Protein AF-A0A7W8FMK0-F1 (afdb_monomer_lite)

Radius of gyration: 16.8 Å; chains: 1; bounding box: 52×28×45 Å

pLDDT: mean 94.3, std 5.33, range [68.25, 98.81]

Structure (mmCIF, N/CA/C/O backbone):
data_AF-A0A7W8FMK0-F1
#
_entry.id   AF-A0A7W8FMK0-F1
#
loop_
_atom_site.group_PDB
_atom_site.id
_atom_site.type_symbol
_atom_site.label_atom_id
_atom_site.label_alt_id
_atom_site.label_comp_id
_atom_site.label_asym_id
_atom_site.label_entity_id
_atom_site.label_seq_id
_atom_site.pdbx_PDB_ins_code
_atom_site.Cartn_x
_atom_site.Cartn_y
_atom_site.Cartn_z
_atom_site.occupancy
_atom_site.B_iso_or_equiv
_atom_site.auth_seq_id
_atom_site.auth_comp_id
_atom_site.auth_asym_id
_atom_site.auth_atom_id
_atom_site.pdbx_PDB_model_num
ATOM 1 N N . MET A 1 1 ? -7.070 -5.305 -10.522 1.00 91.56 1 MET A N 1
ATOM 2 C CA . MET A 1 1 ? -7.557 -6.186 -9.433 1.00 91.56 1 MET A CA 1
ATOM 3 C C . MET A 1 1 ? -7.221 -5.531 -8.109 1.00 91.56 1 MET A C 1
ATOM 5 O O . MET A 1 1 ? -6.091 -5.125 -7.903 1.00 91.56 1 MET A O 1
ATOM 9 N N . ASN A 1 2 ? -8.194 -5.485 -7.196 1.00 94.81 2 ASN A N 1
ATOM 10 C CA . ASN A 1 2 ? -8.008 -4.881 -5.878 1.00 94.81 2 ASN A CA 1
ATOM 11 C C . ASN A 1 2 ? -8.253 -5.917 -4.782 1.00 94.81 2 ASN A C 1
ATOM 13 O O . ASN A 1 2 ? -9.230 -6.667 -4.836 1.00 94.81 2 ASN A O 1
ATOM 17 N N . VAL A 1 3 ? -7.387 -5.926 -3.773 1.00 98.12 3 VAL A N 1
ATOM 18 C CA . VAL A 1 3 ? -7.560 -6.658 -2.515 1.00 98.12 3 VAL A CA 1
ATOM 19 C C . VAL A 1 3 ? -7.527 -5.640 -1.386 1.00 98.12 3 VAL A C 1
ATOM 21 O O . VAL A 1 3 ? -6.644 -4.790 -1.337 1.00 98.12 3 VAL A O 1
ATOM 24 N N . ALA A 1 4 ? -8.486 -5.721 -0.467 1.00 97.81 4 ALA A N 1
ATOM 25 C CA . ALA A 1 4 ? -8.532 -4.833 0.684 1.00 97.81 4 ALA A CA 1
ATOM 26 C C . ALA A 1 4 ? -8.708 -5.626 1.980 1.00 97.81 4 ALA A C 1
ATOM 28 O O . ALA A 1 4 ? -9.621 -6.443 2.107 1.00 97.81 4 ALA A O 1
ATOM 29 N N . TYR A 1 5 ? -7.850 -5.336 2.955 1.00 98.25 5 TYR A N 1
ATOM 30 C CA . TYR A 1 5 ? -7.992 -5.770 4.339 1.00 98.25 5 TYR A CA 1
ATOM 31 C C . TYR A 1 5 ? -8.595 -4.617 5.127 1.00 98.25 5 TYR A C 1
ATOM 33 O O . TYR A 1 5 ? -7.933 -3.602 5.332 1.00 98.25 5 TYR A O 1
ATOM 41 N N . LEU A 1 6 ? -9.856 -4.755 5.534 1.00 96.75 6 LEU A N 1
ATOM 42 C CA . LEU A 1 6 ? -10.599 -3.700 6.220 1.00 96.75 6 LEU A CA 1
ATOM 43 C C . LEU A 1 6 ? -10.683 -3.994 7.718 1.00 96.75 6 LEU A C 1
ATOM 45 O O . LEU A 1 6 ? -11.104 -5.079 8.124 1.00 96.75 6 LEU A O 1
ATOM 49 N N . TYR A 1 7 ? -10.323 -3.003 8.525 1.00 95.69 7 TYR A N 1
ATOM 50 C CA . TYR A 1 7 ? -10.459 -3.013 9.978 1.00 95.69 7 TYR A CA 1
ATOM 51 C C . TYR A 1 7 ? -11.478 -1.943 10.398 1.00 95.69 7 TYR A C 1
ATOM 53 O O . TYR A 1 7 ? -12.280 -1.489 9.580 1.00 95.69 7 TYR A O 1
ATOM 61 N N . GLN A 1 8 ? -11.527 -1.560 11.677 1.00 93.69 8 GLN A N 1
ATOM 62 C CA . GLN A 1 8 ? -12.584 -0.660 12.152 1.00 93.69 8 GLN A CA 1
ATOM 63 C C . GLN A 1 8 ? -12.436 0.777 11.630 1.00 93.69 8 GLN A C 1
ATOM 65 O O . GLN A 1 8 ? -13.436 1.465 11.419 1.00 93.69 8 GLN A O 1
ATOM 70 N N . ARG A 1 9 ? -11.197 1.242 11.485 1.00 95.44 9 ARG A N 1
ATOM 71 C CA . ARG A 1 9 ? -10.792 2.618 11.168 1.00 95.44 9 ARG A CA 1
ATOM 72 C C . ARG A 1 9 ? -9.642 2.687 10.170 1.00 95.44 9 ARG A C 1
ATOM 74 O O . ARG A 1 9 ? -9.447 3.745 9.583 1.00 95.44 9 ARG A O 1
ATOM 81 N N . LEU A 1 10 ? -8.880 1.609 10.005 1.00 97.44 10 LEU A N 1
ATOM 82 C CA . LEU A 1 10 ? -7.798 1.497 9.028 1.00 97.44 10 LEU A CA 1
ATOM 83 C C . LEU A 1 10 ? -8.081 0.391 8.018 1.00 97.44 10 LEU A C 1
ATOM 85 O O . LEU A 1 10 ? -8.816 -0.557 8.292 1.00 97.44 10 LEU A O 1
ATOM 89 N N . GLY A 1 11 ? -7.471 0.508 6.849 1.00 97.69 11 GLY A N 1
ATOM 90 C CA . GLY A 1 11 ? -7.453 -0.523 5.831 1.00 97.69 11 GLY A CA 1
ATOM 91 C C . GLY A 1 11 ? -6.100 -0.592 5.141 1.00 97.69 11 GLY A C 1
ATOM 92 O O . GLY A 1 11 ? -5.394 0.412 5.053 1.00 97.69 11 GLY A O 1
ATOM 93 N N . ILE A 1 12 ? -5.760 -1.783 4.654 1.00 98.50 12 ILE A N 1
ATOM 94 C CA . ILE A 1 12 ? -4.654 -1.987 3.717 1.00 98.50 12 ILE A CA 1
ATOM 95 C C . ILE A 1 12 ? -5.258 -2.283 2.351 1.00 98.50 12 ILE A C 1
ATOM 97 O O . ILE A 1 12 ? -6.031 -3.236 2.224 1.00 98.50 12 ILE A O 1
ATOM 101 N N . VAL A 1 13 ? -4.923 -1.475 1.350 1.00 98.44 13 VAL A N 1
ATOM 102 C CA . VAL A 1 13 ? -5.373 -1.653 -0.035 1.00 98.44 13 VAL A CA 1
ATOM 103 C C . VAL A 1 13 ? -4.192 -2.082 -0.886 1.00 98.44 13 VAL A C 1
ATOM 105 O O . VAL A 1 13 ? -3.109 -1.517 -0.769 1.00 98.44 13 VAL A O 1
ATOM 108 N N . ILE A 1 14 ? -4.408 -3.101 -1.707 1.00 98.69 14 ILE A N 1
ATOM 109 C CA . ILE A 1 14 ? -3.429 -3.668 -2.626 1.00 98.69 14 ILE A CA 1
ATOM 110 C C . ILE A 1 14 ? -4.068 -3.660 -4.014 1.00 98.69 14 ILE A C 1
ATOM 112 O O . ILE A 1 14 ? -5.154 -4.219 -4.193 1.00 98.69 14 ILE A O 1
ATOM 116 N N . GLU A 1 15 ? -3.411 -3.031 -4.976 1.00 98.12 15 GLU A N 1
ATOM 117 C CA . GLU A 1 15 ? -3.912 -2.843 -6.339 1.00 98.12 15 GLU A CA 1
ATOM 118 C C . GLU A 1 15 ? -2.794 -3.107 -7.349 1.00 98.12 15 GLU A C 1
ATOM 120 O O . GLU A 1 15 ? -1.675 -2.625 -7.170 1.00 98.12 15 GLU A O 1
ATOM 125 N N . ASP A 1 16 ? -3.080 -3.848 -8.420 1.00 97.75 16 ASP A N 1
ATOM 126 C CA . ASP A 1 16 ? -2.199 -3.853 -9.586 1.00 97.75 16 ASP A CA 1
ATOM 127 C C . ASP A 1 16 ? -2.440 -2.601 -10.421 1.00 97.75 16 ASP A C 1
ATOM 129 O O . ASP A 1 16 ? -3.575 -2.177 -10.629 1.00 97.75 16 ASP A O 1
ATOM 133 N N . ILE A 1 17 ? -1.355 -2.016 -10.912 1.00 96.75 17 ILE A N 1
ATOM 134 C CA . ILE A 1 17 ? -1.403 -0.741 -11.614 1.00 96.75 17 ILE A CA 1
ATOM 135 C C . ILE A 1 17 ? -0.517 -0.776 -12.852 1.00 96.75 17 ILE A C 1
ATOM 137 O O . ILE A 1 17 ? 0.620 -1.249 -12.800 1.00 96.75 17 ILE A O 1
ATOM 141 N N . TYR A 1 18 ? -1.045 -0.236 -13.949 1.00 96.19 18 TYR A N 1
ATOM 142 C CA . TYR A 1 18 ? -0.283 0.230 -15.101 1.00 96.19 18 TYR A CA 1
ATOM 143 C C . TYR A 1 18 ? -0.386 1.752 -15.130 1.00 96.19 18 TYR A C 1
ATOM 145 O O . TYR A 1 18 ? -1.486 2.307 -15.117 1.00 96.19 18 TYR A O 1
ATOM 153 N N . PHE A 1 19 ? 0.750 2.434 -15.143 1.00 92.19 19 PHE A N 1
ATOM 154 C CA . PHE A 1 19 ? 0.820 3.880 -14.997 1.00 92.19 19 PHE A CA 1
ATOM 155 C C . PHE A 1 19 ? 1.748 4.485 -16.047 1.00 92.19 19 PHE A C 1
ATOM 157 O O . PHE A 1 19 ? 2.792 3.924 -16.366 1.00 92.19 19 PHE A O 1
ATOM 164 N N . VAL A 1 20 ? 1.362 5.643 -16.579 1.00 93.00 20 VAL A N 1
ATOM 165 C CA . VAL A 1 20 ? 2.195 6.457 -17.468 1.00 93.00 20 VAL A CA 1
ATOM 166 C C . VAL A 1 20 ? 2.259 7.849 -16.867 1.00 93.00 20 VAL A C 1
ATOM 168 O O . VAL A 1 20 ? 1.237 8.532 -16.804 1.00 93.00 20 VAL A O 1
ATOM 171 N N . GLU A 1 21 ? 3.449 8.267 -16.442 1.00 87.88 21 GLU A N 1
ATOM 172 C CA . GLU A 1 21 ? 3.681 9.641 -16.005 1.00 87.88 21 GLU A CA 1
ATOM 173 C C . GLU A 1 21 ? 3.656 10.563 -17.237 1.00 87.88 21 GLU A C 1
ATOM 175 O O . GLU A 1 21 ? 4.482 10.390 -18.140 1.00 87.88 21 GLU A O 1
ATOM 180 N N . PRO A 1 22 ? 2.718 11.524 -17.332 1.00 87.94 22 PRO A N 1
ATOM 181 C CA . PRO A 1 22 ? 2.671 12.447 -18.461 1.00 87.94 22 PRO A CA 1
ATOM 182 C C . PRO A 1 22 ? 3.888 13.377 -18.541 1.00 87.94 22 PRO A C 1
ATOM 184 O O . PRO A 1 22 ? 4.248 13.786 -19.645 1.00 87.94 22 PRO A O 1
ATOM 187 N N . ASN A 1 23 ? 4.515 13.721 -17.410 1.00 88.81 23 ASN A N 1
ATOM 188 C CA . ASN A 1 23 ? 5.683 14.605 -17.355 1.00 88.81 23 ASN A CA 1
ATOM 189 C C . ASN A 1 23 ? 6.819 13.960 -16.541 1.00 88.81 23 ASN A C 1
ATOM 191 O O . ASN A 1 23 ? 7.080 14.390 -15.417 1.00 88.81 23 ASN A O 1
ATOM 195 N N . PRO A 1 24 ? 7.481 12.919 -17.077 1.00 87.12 24 PRO A N 1
ATOM 196 C CA . PRO A 1 24 ? 8.477 12.170 -16.326 1.00 87.12 24 PRO A CA 1
ATOM 197 C C . PRO A 1 24 ? 9.749 12.990 -16.122 1.00 87.12 24 PRO A C 1
ATOM 199 O O . PRO A 1 24 ? 10.163 13.755 -17.000 1.00 87.12 24 PRO A O 1
ATOM 202 N N . ASP A 1 25 ? 10.404 12.776 -14.983 1.00 85.19 25 ASP A N 1
ATOM 203 C CA . ASP A 1 25 ? 11.777 13.226 -14.798 1.00 85.19 25 ASP A CA 1
ATOM 204 C C . ASP A 1 25 ? 12.717 12.474 -15.761 1.00 85.19 25 ASP A C 1
ATOM 206 O O . ASP A 1 25 ? 12.420 11.350 -16.180 1.00 85.19 25 ASP A O 1
ATOM 210 N N . PRO A 1 26 ? 13.875 13.053 -16.129 1.00 86.75 26 PRO A N 1
ATOM 211 C CA . PRO A 1 26 ? 14.834 12.378 -16.995 1.00 86.75 26 PRO A CA 1
ATOM 212 C C . PRO A 1 26 ? 15.264 11.009 -16.445 1.00 86.75 26 PRO A C 1
ATOM 214 O O . PRO A 1 26 ? 15.776 10.910 -15.329 1.00 86.75 26 PRO A O 1
ATOM 217 N N . GLY A 1 27 ? 15.117 9.957 -17.251 1.00 83.38 27 GLY A N 1
ATOM 218 C CA . GLY A 1 27 ? 15.359 8.566 -16.852 1.00 83.38 27 GLY A CA 1
ATOM 219 C C . GLY A 1 27 ? 14.136 7.863 -16.253 1.00 83.38 27 GLY A C 1
ATOM 220 O O . GLY A 1 27 ? 14.199 6.662 -15.962 1.00 83.38 27 GLY A O 1
ATOM 221 N N . GLU A 1 28 ? 13.023 8.574 -16.081 1.00 85.75 28 GLU A N 1
ATOM 222 C CA . GLU A 1 28 ? 11.731 8.053 -15.632 1.00 85.75 28 GLU A CA 1
ATOM 223 C C . GLU A 1 28 ? 10.700 7.878 -16.749 1.00 85.75 28 GLU A C 1
ATOM 225 O O . GLU A 1 28 ? 9.521 7.656 -16.501 1.00 85.75 28 GLU A O 1
ATOM 230 N N . GLU A 1 29 ? 11.140 7.928 -18.002 1.00 92.56 29 GLU A N 1
ATOM 231 C CA . GLU A 1 29 ? 10.237 7.889 -19.139 1.00 92.56 29 GLU A CA 1
ATOM 232 C C . GLU A 1 29 ? 9.603 6.510 -19.352 1.00 92.56 29 GLU A C 1
ATOM 234 O O . GLU A 1 29 ? 10.222 5.455 -19.167 1.00 92.56 29 GLU A O 1
ATOM 239 N N . GLY A 1 30 ? 8.373 6.548 -19.862 1.00 93.25 30 GLY A N 1
ATOM 240 C CA . GLY A 1 30 ? 7.639 5.380 -20.321 1.00 93.25 30 GLY A CA 1
ATOM 241 C C . GLY A 1 30 ? 6.683 4.795 -19.279 1.00 93.25 30 GLY A C 1
ATOM 242 O O . GLY A 1 30 ? 6.569 5.301 -18.165 1.00 93.25 30 GLY A O 1
ATOM 243 N N . PRO A 1 31 ? 5.950 3.742 -19.668 1.00 95.75 31 PRO A N 1
ATOM 244 C CA . PRO A 1 31 ? 5.009 3.095 -18.777 1.00 95.75 31 PRO A CA 1
ATOM 245 C C . PRO A 1 31 ? 5.712 2.305 -17.675 1.00 95.75 31 PRO A C 1
ATOM 247 O O . PRO A 1 31 ? 6.772 1.695 -17.872 1.00 95.75 31 PRO A O 1
ATOM 250 N N . GLU A 1 32 ? 5.041 2.233 -16.538 1.00 96.31 32 GLU A N 1
ATOM 251 C CA . GLU A 1 32 ? 5.404 1.445 -15.371 1.00 96.31 32 GLU A CA 1
ATOM 252 C C . GLU A 1 32 ? 4.263 0.501 -15.019 1.00 96.31 32 GLU A C 1
ATOM 254 O O . GLU A 1 32 ? 3.090 0.798 -15.258 1.00 96.31 32 GLU A O 1
ATOM 259 N N . ARG A 1 33 ? 4.599 -0.651 -14.442 1.00 97.06 33 ARG A N 1
ATOM 260 C CA . ARG A 1 33 ? 3.598 -1.579 -13.920 1.00 97.06 33 ARG A CA 1
ATOM 261 C C . ARG A 1 33 ? 4.055 -2.239 -12.634 1.00 97.06 33 ARG A C 1
ATOM 263 O O . ARG A 1 33 ? 5.255 -2.395 -12.405 1.00 97.06 33 ARG A O 1
ATOM 270 N N . GLY A 1 34 ? 3.108 -2.683 -11.822 1.00 97.69 34 GLY A N 1
ATOM 271 C CA . GLY A 1 34 ? 3.417 -3.387 -10.584 1.00 97.69 34 GLY A CA 1
ATOM 272 C C . GLY A 1 34 ? 2.251 -3.390 -9.618 1.00 97.69 34 GLY A C 1
ATOM 273 O O . GLY A 1 34 ? 1.097 -3.444 -10.036 1.00 97.69 34 GLY A O 1
ATOM 274 N N . VAL A 1 35 ? 2.579 -3.346 -8.328 1.00 98.56 35 VAL A N 1
ATOM 275 C CA . VAL A 1 35 ? 1.602 -3.386 -7.238 1.00 98.56 35 VAL A CA 1
ATOM 276 C C . VAL A 1 35 ? 1.743 -2.148 -6.364 1.00 98.56 35 VAL A C 1
ATOM 278 O O . VAL A 1 35 ? 2.836 -1.821 -5.904 1.00 98.56 35 VAL A O 1
ATOM 281 N N . ARG A 1 36 ? 0.622 -1.485 -6.102 1.00 98.56 36 ARG A N 1
ATOM 282 C CA . ARG A 1 36 ? 0.484 -0.398 -5.141 1.00 98.56 36 ARG A CA 1
ATOM 283 C C . ARG A 1 36 ? -0.069 -0.938 -3.831 1.00 98.56 36 ARG A C 1
ATOM 285 O O . ARG A 1 36 ? -1.016 -1.720 -3.828 1.00 98.56 36 ARG A O 1
ATOM 292 N N . VAL A 1 37 ? 0.517 -0.502 -2.722 1.00 98.69 37 VAL A N 1
ATOM 293 C CA . VAL A 1 37 ? 0.096 -0.855 -1.364 1.00 98.69 37 VAL A CA 1
ATOM 294 C C . VAL A 1 37 ? -0.155 0.425 -0.586 1.00 98.69 37 VAL A C 1
ATOM 296 O O . VAL A 1 37 ? 0.731 1.269 -0.488 1.00 98.69 37 VAL A O 1
ATOM 299 N N . GLU A 1 38 ? -1.336 0.571 -0.002 1.00 98.44 38 GLU A N 1
ATOM 300 C CA . GLU A 1 38 ? -1.721 1.769 0.743 1.00 98.44 38 GLU A CA 1
ATOM 301 C C . GLU A 1 38 ? -2.231 1.428 2.137 1.00 98.44 38 GLU A C 1
ATOM 303 O O . GLU A 1 38 ? -2.990 0.476 2.318 1.00 98.44 38 GLU A O 1
ATOM 308 N N . VAL A 1 39 ? -1.874 2.263 3.113 1.00 98.00 39 VAL A N 1
ATOM 309 C CA . VAL A 1 39 ? -2.585 2.349 4.392 1.00 98.00 39 VAL A CA 1
ATOM 310 C C . VAL A 1 39 ? -3.609 3.467 4.254 1.00 98.00 39 VAL A C 1
ATOM 312 O O . VAL A 1 39 ? -3.241 4.597 3.931 1.00 98.00 39 VAL A O 1
ATOM 315 N N . ARG A 1 40 ? -4.888 3.178 4.497 1.00 97.19 40 ARG A N 1
ATOM 316 C CA . ARG A 1 40 ? -5.988 4.140 4.326 1.00 97.19 40 ARG A CA 1
ATOM 317 C C . ARG A 1 40 ? -6.886 4.194 5.553 1.00 97.19 40 ARG A C 1
ATOM 319 O O . ARG A 1 40 ? -7.006 3.210 6.282 1.00 97.19 40 ARG A O 1
ATOM 326 N N . HIS A 1 41 ? -7.546 5.326 5.770 1.00 95.69 41 HIS A N 1
ATOM 327 C CA . HIS A 1 41 ? -8.649 5.410 6.722 1.00 95.69 41 HIS A CA 1
ATOM 328 C C . HIS A 1 41 ? -9.873 4.651 6.201 1.00 95.69 41 HIS A C 1
ATOM 330 O O . HIS A 1 41 ? -10.113 4.587 4.998 1.00 95.69 41 HIS A O 1
ATOM 336 N N . ILE A 1 42 ? -10.677 4.116 7.115 1.00 95.50 42 ILE A N 1
ATOM 337 C CA . ILE A 1 42 ? -11.997 3.555 6.832 1.00 95.50 42 ILE A CA 1
ATOM 338 C C . ILE A 1 42 ? -13.055 4.476 7.412 1.00 95.50 42 ILE A C 1
ATOM 340 O O . ILE A 1 42 ? -13.059 4.792 8.606 1.00 95.50 42 ILE A O 1
ATOM 344 N N . GLU A 1 43 ? -13.972 4.888 6.549 1.00 89.06 43 GLU A N 1
ATOM 345 C CA . GLU A 1 43 ? -15.084 5.752 6.895 1.00 89.06 43 GLU A CA 1
ATOM 346 C C . GLU A 1 43 ? -16.338 4.909 7.101 1.00 89.06 43 GLU A C 1
ATOM 348 O O . GLU A 1 43 ? -16.818 4.211 6.202 1.00 89.06 43 GLU A O 1
ATOM 353 N N . ASN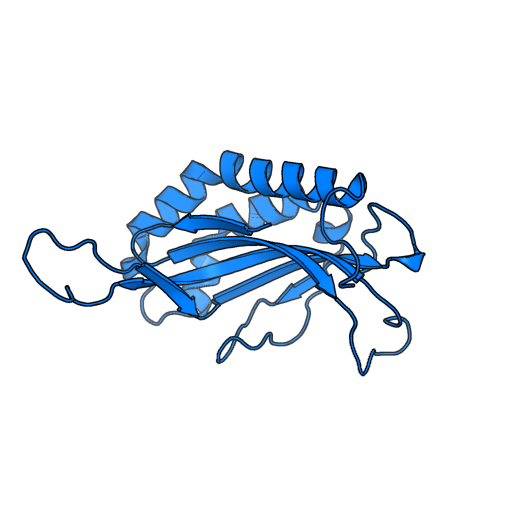 A 1 44 ? -16.869 4.987 8.321 1.00 79.94 44 ASN A N 1
ATOM 354 C CA . ASN A 1 44 ? -18.144 4.385 8.673 1.00 79.94 44 ASN A CA 1
ATOM 355 C C . ASN A 1 44 ? -19.239 5.435 8.526 1.00 79.94 44 ASN A C 1
ATOM 357 O O . ASN A 1 44 ? -19.228 6.462 9.210 1.00 79.94 44 ASN A O 1
ATOM 361 N N . HIS A 1 45 ? -20.206 5.155 7.662 1.00 79.44 45 HIS A N 1
ATOM 362 C CA . HIS A 1 45 ? -21.318 6.061 7.410 1.00 79.44 45 HIS A CA 1
ATOM 363 C C . HIS A 1 45 ? -22.499 5.776 8.346 1.00 79.44 45 HIS A C 1
ATOM 365 O O . HIS A 1 45 ? -22.703 4.629 8.764 1.00 79.44 45 HIS A O 1
ATOM 371 N N . PRO A 1 46 ? -23.322 6.790 8.675 1.00 78.19 46 PRO A N 1
ATOM 372 C CA . PRO A 1 46 ? -24.589 6.566 9.359 1.00 78.19 46 PRO A CA 1
ATOM 373 C C . PRO A 1 46 ? -25.472 5.575 8.590 1.00 78.19 46 PRO A C 1
ATOM 375 O O . PRO A 1 46 ? -25.452 5.534 7.360 1.00 78.19 46 PRO A O 1
ATOM 378 N N . LEU A 1 47 ? -26.307 4.822 9.314 1.00 80.25 47 LEU A N 1
ATOM 379 C CA . LEU A 1 47 ? -27.335 3.974 8.704 1.00 80.25 47 LEU A CA 1
ATOM 380 C C . LEU A 1 47 ? -28.233 4.804 7.783 1.00 80.25 47 LEU A C 1
ATOM 382 O O . LEU A 1 47 ? -29.010 5.641 8.245 1.00 80.25 47 LEU A O 1
ATOM 386 N N . SER A 1 48 ? -28.189 4.512 6.488 1.00 74.06 48 SER A N 1
ATOM 387 C CA . SER A 1 48 ? -29.176 4.988 5.528 1.00 74.06 48 SER A CA 1
ATOM 388 C C . SER A 1 48 ? -30.314 3.963 5.437 1.00 74.06 48 SER A C 1
ATOM 390 O O . SER A 1 48 ? -30.315 3.029 4.637 1.00 74.06 48 SER A O 1
ATOM 392 N N . GLY A 1 49 ? -31.306 4.096 6.322 1.00 81.25 49 GLY A N 1
ATOM 393 C CA . GLY A 1 49 ? -32.541 3.309 6.265 1.00 81.25 49 GLY A CA 1
ATOM 394 C C . GLY A 1 49 ? -32.921 2.629 7.577 1.00 81.25 49 GLY A C 1
ATOM 395 O O . GLY A 1 49 ? -32.799 3.205 8.654 1.00 81.25 49 GLY A O 1
ATOM 396 N N . SER A 1 50 ? -33.478 1.421 7.478 1.00 87.19 50 SER A N 1
ATOM 397 C CA . SER A 1 50 ? -33.975 0.690 8.648 1.00 87.19 50 SER A CA 1
ATOM 398 C C . SER A 1 50 ? -32.831 0.100 9.476 1.00 87.19 50 SER A C 1
ATOM 400 O O . SER A 1 50 ? -31.708 -0.032 9.001 1.00 87.19 50 SER A O 1
ATOM 402 N N . ARG A 1 51 ? -33.137 -0.386 10.684 1.00 84.62 51 ARG A N 1
ATOM 403 C CA . ARG A 1 51 ? -32.174 -1.121 11.527 1.00 84.62 51 ARG A CA 1
ATOM 404 C C . ARG A 1 51 ? -31.596 -2.398 10.890 1.00 84.62 51 ARG A C 1
ATOM 406 O O . ARG A 1 51 ? -30.688 -2.988 11.460 1.00 84.62 51 ARG A O 1
ATOM 413 N N . TYR A 1 52 ? -32.170 -2.861 9.778 1.00 87.19 52 TYR A N 1
ATOM 414 C CA . TYR A 1 52 ? -31.712 -4.030 9.025 1.00 87.19 52 TYR A CA 1
ATOM 415 C C . TYR A 1 52 ? -30.907 -3.657 7.775 1.0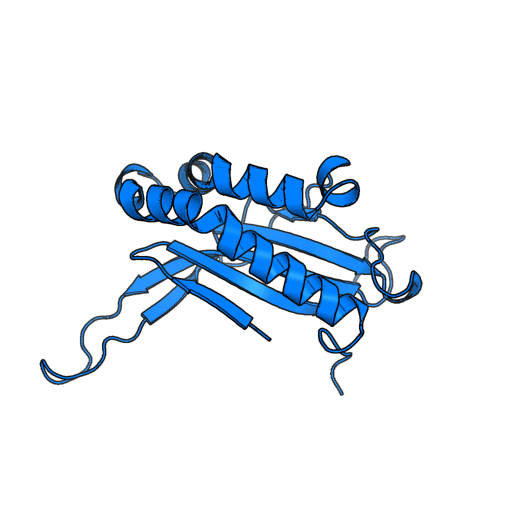0 87.19 52 TYR A C 1
ATOM 417 O O . TYR A 1 52 ? -30.467 -4.549 7.054 1.00 87.19 52 TYR A O 1
ATOM 425 N N . SER A 1 53 ? -30.763 -2.362 7.476 1.00 88.12 53 SER A N 1
ATOM 426 C CA . SER A 1 53 ? -29.951 -1.913 6.349 1.00 88.12 53 SER A CA 1
ATOM 427 C C . SER A 1 53 ? -28.486 -2.279 6.580 1.00 88.12 53 SER A C 1
ATOM 429 O O . SER A 1 53 ? -27.982 -2.196 7.701 1.00 88.12 53 SER A O 1
ATOM 431 N N . ALA A 1 54 ? -27.797 -2.659 5.505 1.00 85.25 54 ALA A N 1
ATOM 432 C CA . ALA A 1 54 ? -26.347 -2.767 5.532 1.00 85.25 54 ALA A CA 1
ATOM 433 C C . ALA A 1 54 ? -25.728 -1.384 5.786 1.00 85.25 54 ALA A C 1
ATOM 435 O O . ALA A 1 54 ? -26.235 -0.371 5.300 1.00 85.25 54 ALA A O 1
ATOM 436 N N . TYR A 1 55 ? -24.628 -1.350 6.535 1.00 84.12 55 TYR A N 1
ATOM 437 C CA . TYR A 1 55 ? -23.840 -0.135 6.709 1.00 84.12 55 TYR A CA 1
ATOM 438 C C . TYR A 1 55 ? -22.933 0.047 5.489 1.00 84.12 55 TYR A C 1
ATOM 440 O O . TYR A 1 55 ? -22.219 -0.896 5.137 1.00 84.12 55 TYR A O 1
ATOM 448 N N . PRO A 1 56 ? -22.927 1.225 4.844 1.00 86.88 56 PRO A N 1
ATOM 449 C CA . PRO A 1 56 ? -21.912 1.516 3.850 1.00 86.88 56 PRO A CA 1
ATOM 450 C C . PRO A 1 56 ? -20.553 1.667 4.541 1.00 86.88 56 PRO A C 1
ATOM 452 O O . PRO A 1 56 ? -20.428 2.392 5.530 1.00 86.88 56 PRO A O 1
ATOM 455 N N . ILE A 1 57 ? -19.551 0.979 3.999 1.00 88.38 57 ILE A N 1
ATOM 456 C CA . ILE A 1 57 ? -18.148 1.086 4.403 1.00 88.38 57 ILE A CA 1
ATOM 457 C C . ILE A 1 57 ? -17.406 1.710 3.230 1.00 88.38 57 ILE A C 1
ATOM 459 O O . ILE A 1 57 ? -17.478 1.192 2.113 1.00 88.38 57 ILE A O 1
ATOM 463 N N . SER A 1 58 ? -16.707 2.812 3.478 1.00 92.31 58 SER A N 1
ATOM 464 C CA . SER A 1 58 ? -15.903 3.486 2.462 1.00 92.31 58 SER A CA 1
ATOM 465 C C . SER A 1 58 ? -14.429 3.427 2.826 1.00 92.31 58 SER A C 1
ATOM 467 O O . SER A 1 58 ? -14.047 3.609 3.982 1.00 92.31 58 SER A O 1
ATOM 469 N N . ILE A 1 59 ? -13.600 3.183 1.818 1.00 93.62 59 ILE A N 1
ATOM 470 C CA . ILE A 1 59 ? -12.159 3.374 1.912 1.00 93.62 59 ILE A CA 1
ATOM 471 C C . ILE A 1 59 ? -11.921 4.876 1.728 1.00 93.62 59 ILE A C 1
ATOM 473 O O . ILE A 1 59 ? -12.200 5.415 0.660 1.00 93.62 59 ILE A O 1
ATOM 477 N N . GLY A 1 60 ? -11.497 5.536 2.801 1.00 92.06 60 GLY A N 1
ATOM 478 C CA . GLY A 1 60 ? -11.258 6.974 2.874 1.00 92.06 60 GLY A CA 1
ATOM 479 C C . GLY A 1 60 ? -9.817 7.332 2.524 1.00 92.06 60 GLY A C 1
ATOM 480 O O . GLY A 1 60 ? -9.176 6.644 1.728 1.00 92.06 60 GLY A O 1
ATOM 481 N N . THR A 1 61 ? -9.304 8.403 3.125 1.00 93.12 61 THR A N 1
ATOM 482 C CA . THR A 1 61 ? -8.027 9.023 2.739 1.00 93.12 61 THR A CA 1
ATOM 483 C C . THR A 1 61 ? -6.798 8.134 2.952 1.00 93.12 61 THR A C 1
ATOM 485 O O . THR A 1 61 ? -6.712 7.381 3.930 1.00 93.12 61 THR A O 1
ATOM 488 N N . ALA A 1 62 ? -5.819 8.245 2.054 1.00 95.19 62 ALA A N 1
ATOM 489 C CA . ALA A 1 62 ? -4.524 7.587 2.168 1.00 95.19 62 ALA A CA 1
ATOM 490 C C . ALA A 1 62 ? -3.655 8.222 3.265 1.00 95.19 62 ALA A C 1
ATOM 492 O O . ALA A 1 62 ? -3.587 9.440 3.414 1.00 95.19 62 ALA A O 1
ATOM 493 N N . ILE A 1 63 ? -2.971 7.374 4.029 1.00 95.81 63 ILE A N 1
ATOM 494 C CA . ILE A 1 63 ? -2.026 7.738 5.097 1.00 95.81 63 ILE A CA 1
ATOM 495 C C . ILE A 1 63 ? -0.591 7.581 4.590 1.00 95.81 63 ILE A C 1
ATOM 497 O O . ILE A 1 63 ? 0.277 8.411 4.867 1.00 95.81 63 ILE A O 1
ATOM 501 N N . TRP A 1 64 ? -0.364 6.500 3.847 1.00 97.31 64 TRP A N 1
ATOM 502 C CA . TRP A 1 64 ? 0.932 6.043 3.371 1.00 97.31 64 TRP A CA 1
ATOM 503 C C . TRP A 1 64 ? 0.745 5.182 2.126 1.00 97.31 64 TRP A C 1
ATOM 505 O O . TRP A 1 64 ? -0.270 4.485 2.013 1.00 97.31 64 TRP A O 1
ATOM 515 N N . ARG A 1 65 ? 1.735 5.193 1.231 1.00 98.06 65 ARG A N 1
ATOM 516 C CA . ARG A 1 65 ? 1.723 4.412 -0.009 1.00 98.06 65 ARG A CA 1
ATOM 517 C C . ARG A 1 65 ? 3.102 3.852 -0.329 1.00 98.06 65 ARG A C 1
ATOM 519 O O . ARG A 1 65 ? 4.088 4.570 -0.216 1.00 98.06 65 ARG A O 1
ATOM 526 N N . ALA A 1 66 ? 3.166 2.618 -0.809 1.00 98.44 66 ALA A N 1
ATOM 527 C CA . ALA A 1 66 ? 4.321 2.070 -1.506 1.00 98.44 66 ALA A CA 1
ATOM 528 C C . ALA A 1 66 ? 3.932 1.623 -2.911 1.00 98.44 66 ALA A C 1
ATOM 530 O O . ALA A 1 66 ? 2.863 1.056 -3.129 1.00 98.44 66 ALA A O 1
ATOM 531 N N . ASP A 1 67 ? 4.837 1.864 -3.845 1.00 98.06 67 ASP A N 1
ATOM 532 C CA . ASP A 1 67 ? 4.705 1.542 -5.255 1.00 98.06 67 ASP A CA 1
ATOM 533 C C . ASP A 1 67 ? 5.804 0.528 -5.600 1.00 98.06 67 ASP A C 1
ATOM 535 O O . ASP A 1 67 ? 6.981 0.863 -5.746 1.00 98.06 67 ASP A O 1
ATOM 539 N N . LEU A 1 68 ? 5.426 -0.749 -5.692 1.00 98.31 68 LEU A N 1
ATOM 540 C CA . LEU A 1 68 ? 6.304 -1.873 -6.027 1.00 98.31 68 LEU A CA 1
ATOM 541 C C . LEU A 1 68 ? 6.344 -2.060 -7.547 1.00 98.31 68 LEU A C 1
ATOM 543 O O . LEU A 1 68 ? 5.860 -3.062 -8.080 1.00 98.31 68 LEU A O 1
ATOM 547 N N . LEU A 1 69 ? 6.866 -1.050 -8.243 1.00 96.69 69 LEU A N 1
ATOM 548 C CA . LEU A 1 69 ? 6.788 -0.939 -9.700 1.00 96.69 69 LEU A CA 1
ATOM 549 C C . LEU A 1 69 ? 8.107 -1.277 -10.405 1.00 96.69 69 LEU A C 1
ATOM 551 O O . LEU A 1 69 ? 9.208 -1.146 -9.854 1.00 96.69 69 LEU A O 1
ATOM 555 N N . GLY A 1 70 ? 7.970 -1.654 -11.672 1.00 96.00 70 GLY A N 1
ATOM 556 C CA . GLY A 1 70 ? 9.048 -1.772 -12.643 1.00 96.00 70 GLY A CA 1
ATOM 557 C C . GLY A 1 70 ? 8.691 -1.081 -13.953 1.00 96.00 70 GLY A C 1
ATOM 558 O O . GLY A 1 70 ? 7.518 -1.022 -14.338 1.00 96.00 70 GLY A O 1
ATOM 559 N N . SER A 1 71 ? 9.702 -0.575 -14.657 1.00 96.06 71 SER A N 1
ATOM 560 C CA . SER A 1 71 ? 9.504 -0.033 -15.997 1.00 96.06 71 SER A CA 1
ATOM 561 C C . SER A 1 71 ? 9.114 -1.151 -16.962 1.00 96.06 71 SER A C 1
ATOM 563 O O . SER A 1 71 ? 9.671 -2.252 -16.953 1.00 96.06 71 SER A O 1
ATOM 565 N N . VAL A 1 72 ? 8.156 -0.869 -17.843 1.00 96.12 72 VAL A N 1
ATOM 566 C CA . VAL A 1 72 ? 7.721 -1.837 -18.859 1.00 96.12 72 VAL A CA 1
ATOM 567 C C . VAL A 1 72 ? 8.858 -2.186 -19.818 1.00 96.12 72 VAL A C 1
ATOM 569 O O . VAL A 1 72 ? 8.977 -3.334 -20.241 1.00 96.12 72 VAL A O 1
ATOM 572 N N . ALA A 1 73 ? 9.722 -1.217 -20.126 1.00 95.00 73 ALA A N 1
ATOM 573 C CA . ALA A 1 73 ? 10.857 -1.401 -21.024 1.00 95.00 73 ALA A CA 1
ATOM 574 C C . ALA A 1 73 ? 11.912 -2.382 -20.479 1.00 95.00 73 ALA A C 1
ATOM 576 O O . ALA A 1 73 ? 12.537 -3.095 -21.265 1.00 95.00 73 ALA A O 1
ATOM 577 N N . ALA A 1 74 ? 12.096 -2.455 -19.155 1.00 94.94 74 ALA A N 1
ATOM 578 C CA . ALA A 1 74 ? 13.013 -3.405 -18.520 1.00 94.94 74 ALA A CA 1
ATOM 579 C C . ALA A 1 74 ? 12.456 -4.842 -18.451 1.00 94.94 74 ALA A C 1
ATOM 581 O O . ALA A 1 74 ? 13.199 -5.778 -18.151 1.00 94.94 74 ALA A O 1
ATOM 582 N N . GLY A 1 75 ? 11.175 -5.029 -18.781 1.00 94.25 75 GLY A N 1
ATOM 583 C CA . GLY A 1 75 ? 10.504 -6.322 -18.845 1.00 94.25 75 GLY A CA 1
ATOM 584 C C . GLY A 1 75 ? 9.823 -6.747 -17.536 1.00 94.25 75 GLY A C 1
ATOM 585 O O . GLY A 1 75 ? 9.938 -6.078 -16.505 1.00 94.25 75 GLY A O 1
ATOM 586 N N . PRO A 1 76 ? 9.074 -7.866 -17.557 1.00 91.62 76 PRO A N 1
ATOM 587 C CA . PRO A 1 76 ? 8.305 -8.309 -16.400 1.00 91.62 76 PRO A CA 1
ATOM 588 C C . PRO A 1 76 ? 9.178 -8.583 -15.170 1.00 91.62 76 PRO A C 1
ATOM 590 O O . PRO A 1 76 ? 10.200 -9.261 -15.247 1.00 91.62 76 PRO A O 1
ATOM 593 N N . GLY A 1 77 ? 8.741 -8.102 -14.003 1.00 90.81 77 GLY A N 1
ATOM 594 C CA . GLY A 1 77 ? 9.473 -8.253 -12.738 1.00 90.81 77 GLY A CA 1
ATOM 595 C C . GLY A 1 77 ? 10.626 -7.270 -12.530 1.00 90.81 77 GLY A C 1
ATOM 596 O O . GLY A 1 77 ? 11.369 -7.425 -11.558 1.00 90.81 77 GLY A O 1
ATOM 597 N N . ALA A 1 78 ? 10.779 -6.268 -13.401 1.00 95.25 78 ALA A N 1
ATOM 598 C CA . ALA A 1 78 ? 11.667 -5.144 -13.142 1.00 95.25 78 ALA A CA 1
ATOM 599 C C . ALA A 1 78 ? 11.333 -4.466 -11.797 1.00 95.25 78 ALA A C 1
ATOM 601 O O . ALA A 1 78 ? 10.196 -4.488 -11.327 1.00 95.25 78 ALA A O 1
ATOM 602 N N . ARG A 1 79 ? 12.355 -3.894 -11.155 1.00 95.69 79 ARG A N 1
ATOM 603 C CA . ARG A 1 79 ? 12.274 -3.266 -9.818 1.00 95.69 79 ARG A CA 1
ATOM 604 C C . ARG A 1 79 ? 12.906 -1.875 -9.788 1.00 95.69 79 ARG A C 1
ATOM 606 O O . ARG A 1 79 ? 13.247 -1.333 -8.738 1.00 95.69 79 ARG A O 1
ATOM 613 N N . ASP A 1 80 ? 13.158 -1.317 -10.960 1.00 94.50 80 ASP A N 1
ATOM 614 C CA . ASP A 1 80 ? 13.858 -0.055 -11.163 1.00 94.50 80 ASP A CA 1
ATOM 615 C C . ASP A 1 80 ? 13.037 1.164 -10.724 1.00 94.50 80 ASP A C 1
ATOM 617 O O . ASP A 1 80 ? 13.640 2.193 -10.413 1.00 94.50 80 ASP A O 1
ATOM 621 N N . ARG A 1 81 ? 11.716 1.010 -10.565 1.00 95.38 81 ARG A N 1
ATOM 622 C CA . ARG A 1 81 ? 10.767 2.067 -10.180 1.00 95.38 81 ARG A CA 1
ATOM 623 C C . ARG A 1 81 ? 10.236 1.978 -8.751 1.00 95.38 81 ARG A C 1
ATOM 625 O O . ARG A 1 81 ? 9.423 2.803 -8.358 1.00 95.38 81 ARG A O 1
ATOM 632 N N . MET A 1 82 ? 10.698 1.019 -7.949 1.00 97.19 82 MET A N 1
ATOM 633 C CA . MET A 1 82 ? 10.174 0.850 -6.590 1.00 97.19 82 MET A CA 1
ATOM 634 C C . MET A 1 82 ? 10.498 2.039 -5.685 1.00 97.19 82 MET A C 1
ATOM 636 O O . MET A 1 82 ? 11.662 2.441 -5.577 1.00 97.19 82 MET A O 1
ATOM 640 N N . HIS A 1 83 ? 9.471 2.555 -5.017 1.00 97.38 83 HIS A N 1
ATOM 641 C CA . HIS A 1 83 ? 9.556 3.678 -4.088 1.00 97.38 83 HIS A CA 1
ATOM 642 C C . HIS A 1 83 ? 8.384 3.661 -3.102 1.00 97.38 83 HIS A C 1
ATOM 644 O O . HIS A 1 83 ? 7.470 2.839 -3.197 1.00 97.38 83 HIS A O 1
ATOM 650 N N . TYR A 1 84 ? 8.403 4.578 -2.140 1.00 98.06 84 TYR A N 1
ATOM 651 C CA . TYR A 1 84 ? 7.273 4.801 -1.248 1.00 98.06 84 TYR A CA 1
ATOM 652 C C . TYR A 1 84 ? 7.099 6.278 -0.911 1.00 98.06 84 TYR A C 1
ATOM 654 O O . TYR A 1 84 ? 7.996 7.097 -1.108 1.00 98.06 84 TYR A O 1
ATOM 662 N N . HIS A 1 85 ? 5.925 6.602 -0.391 1.00 97.19 85 HIS A N 1
ATOM 663 C CA . HIS A 1 85 ? 5.512 7.927 0.026 1.00 97.19 85 HIS A CA 1
ATOM 664 C C . HIS A 1 85 ? 5.203 7.885 1.525 1.00 97.19 85 HIS A C 1
ATOM 666 O O . HIS A 1 85 ? 4.138 7.400 1.925 1.00 97.19 85 HIS A O 1
ATOM 672 N N . PRO A 1 86 ? 6.110 8.390 2.385 1.00 94.31 86 PRO A N 1
ATOM 673 C CA . PRO A 1 86 ? 5.869 8.443 3.826 1.00 94.31 86 PRO A CA 1
ATOM 674 C C . PRO A 1 86 ? 4.747 9.420 4.187 1.00 94.31 86 PRO A C 1
ATOM 676 O O . PRO A 1 86 ? 4.191 9.359 5.284 1.00 94.31 86 PRO A O 1
ATOM 679 N N . LEU A 1 87 ? 4.438 10.358 3.287 1.00 90.50 87 LEU A N 1
ATOM 680 C CA . LEU A 1 87 ? 3.420 11.371 3.478 1.00 90.50 87 LEU A CA 1
ATOM 681 C C . LEU A 1 87 ? 2.416 11.333 2.322 1.00 90.50 87 LEU A C 1
ATOM 683 O O . LEU A 1 87 ? 2.808 11.404 1.161 1.00 90.50 87 LEU A O 1
ATOM 687 N N . MET A 1 88 ? 1.137 11.302 2.683 1.00 93.75 88 MET A N 1
ATOM 688 C CA . MET A 1 88 ? 0.002 11.594 1.811 1.00 93.75 88 MET A CA 1
ATOM 689 C C . MET A 1 88 ? -0.714 12.837 2.364 1.00 93.75 88 MET A C 1
ATOM 691 O O . MET A 1 88 ? -0.822 12.982 3.589 1.00 93.75 88 MET A O 1
ATOM 695 N N . ALA A 1 89 ? -1.165 13.737 1.495 1.00 89.44 89 ALA A N 1
ATOM 696 C C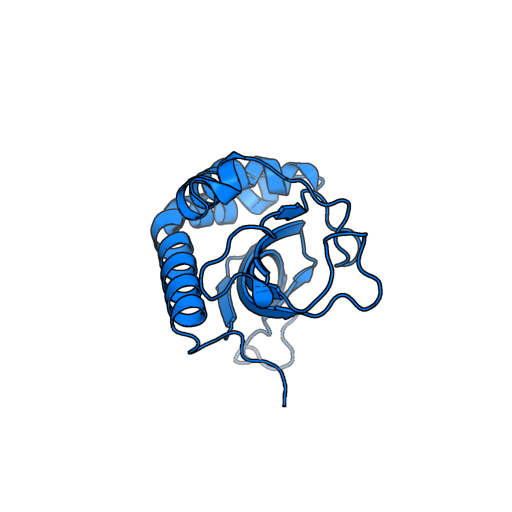A . ALA A 1 89 ? -1.955 14.914 1.856 1.00 89.44 89 ALA A CA 1
ATOM 697 C C . ALA A 1 89 ? -3.102 15.064 0.854 1.00 89.44 89 ALA A C 1
ATOM 699 O O . ALA A 1 89 ? -2.850 15.106 -0.340 1.00 89.44 89 ALA A O 1
ATOM 700 N N . ASP A 1 90 ? -4.347 15.117 1.337 1.00 87.38 90 ASP A N 1
ATOM 701 C CA . ASP A 1 90 ? -5.548 15.189 0.488 1.00 87.38 90 ASP A CA 1
ATOM 702 C C . ASP A 1 90 ? -5.581 14.116 -0.622 1.00 87.38 90 ASP A C 1
ATOM 704 O O . ASP A 1 90 ? -5.926 14.398 -1.762 1.00 87.38 90 ASP A O 1
ATOM 708 N N . ASP A 1 91 ? -5.188 12.883 -0.273 1.00 89.38 91 ASP A N 1
ATOM 709 C CA . ASP A 1 91 ? -5.014 11.735 -1.184 1.00 89.38 91 ASP A CA 1
ATOM 710 C C . ASP A 1 91 ? -3.894 11.860 -2.229 1.00 89.38 91 ASP A C 1
ATOM 712 O O . ASP A 1 91 ? -3.613 10.899 -2.947 1.00 89.38 91 ASP A O 1
ATOM 716 N N . GLU A 1 92 ? -3.168 12.974 -2.242 1.00 91.94 92 GLU A N 1
ATOM 717 C CA . GLU A 1 92 ? -2.015 13.168 -3.108 1.00 91.94 92 GLU A CA 1
ATOM 718 C C . GLU A 1 92 ? -0.723 12.667 -2.441 1.00 91.94 92 GLU A C 1
ATOM 720 O O . GLU A 1 92 ? -0.477 12.924 -1.251 1.00 91.94 92 GLU A O 1
ATOM 725 N N . PRO A 1 93 ? 0.131 11.941 -3.184 1.00 94.00 93 PRO A N 1
ATOM 726 C CA . PRO A 1 93 ? 1.432 11.520 -2.690 1.00 94.00 93 PRO A CA 1
ATOM 727 C C . PRO A 1 93 ? 2.388 12.707 -2.537 1.00 94.00 93 PRO A C 1
ATOM 729 O O . PRO A 1 93 ? 2.525 13.536 -3.433 1.00 94.00 93 PRO A O 1
ATOM 732 N N . GLY A 1 94 ? 3.102 12.757 -1.409 1.00 92.56 94 GLY A N 1
ATOM 733 C CA . GLY A 1 94 ? 4.251 13.648 -1.233 1.00 92.56 94 GLY A CA 1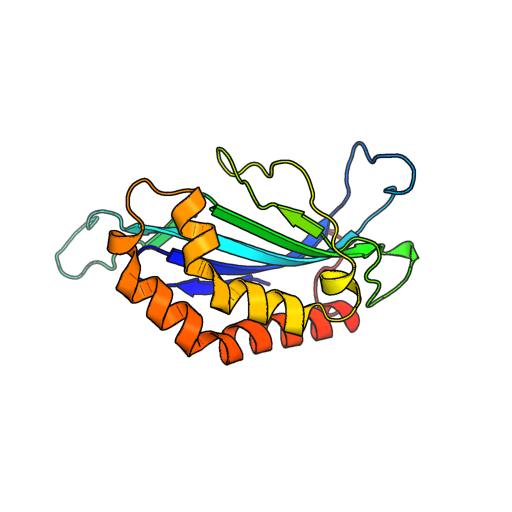
ATOM 734 C C . GLY A 1 94 ? 5.509 13.133 -1.943 1.00 92.56 94 GLY A C 1
ATOM 735 O O . GLY A 1 94 ? 5.442 12.276 -2.823 1.00 92.56 94 GLY A O 1
ATOM 736 N N . ASP A 1 95 ? 6.681 13.610 -1.520 1.00 93.69 95 ASP A N 1
ATOM 737 C CA . ASP A 1 95 ? 7.959 13.223 -2.132 1.00 93.69 95 ASP A CA 1
ATOM 738 C C . ASP A 1 95 ? 8.209 11.709 -2.094 1.00 93.69 95 ASP A C 1
ATOM 740 O O . ASP A 1 95 ? 7.998 11.040 -1.074 1.00 93.69 95 ASP A O 1
ATOM 744 N N . ARG A 1 96 ? 8.726 11.186 -3.211 1.00 94.25 96 ARG A N 1
ATOM 745 C CA . ARG A 1 96 ? 9.158 9.792 -3.333 1.00 94.25 96 ARG A CA 1
ATOM 746 C C . ARG A 1 96 ? 10.383 9.545 -2.463 1.00 94.25 96 ARG A C 1
ATOM 748 O O . ARG A 1 96 ? 11.339 10.319 -2.472 1.00 94.25 96 ARG A O 1
ATOM 755 N N . GLN A 1 97 ? 10.381 8.421 -1.766 1.00 96.56 97 GLN A N 1
ATOM 756 C CA . GLN A 1 97 ? 11.536 7.896 -1.059 1.00 96.56 97 GLN A CA 1
ATOM 757 C C . GLN A 1 97 ? 12.001 6.608 -1.732 1.00 96.56 97 GLN A C 1
ATOM 759 O O . GLN A 1 97 ? 11.214 5.693 -1.992 1.00 96.56 97 GLN A O 1
ATOM 764 N N . PHE A 1 98 ? 13.300 6.550 -2.013 1.00 94.94 98 PHE A N 1
ATOM 765 C CA . PHE A 1 98 ? 13.944 5.412 -2.651 1.00 94.94 98 PHE A CA 1
ATOM 766 C C . PHE A 1 98 ? 14.897 4.756 -1.663 1.00 94.94 98 PHE A C 1
ATOM 768 O O . PHE A 1 98 ? 15.878 5.362 -1.234 1.00 94.94 98 PHE A O 1
ATOM 775 N N . GLU A 1 99 ? 14.641 3.492 -1.351 1.00 94.88 99 GLU A N 1
ATOM 776 C CA . GLU A 1 99 ? 15.512 2.710 -0.483 1.00 94.88 99 GLU A CA 1
ATOM 777 C C . GLU A 1 99 ? 16.141 1.541 -1.247 1.00 94.88 99 GLU A C 1
ATOM 779 O O . GLU A 1 99 ? 15.468 0.840 -2.002 1.00 94.88 99 GLU A O 1
ATOM 784 N N . PRO A 1 100 ? 17.433 1.244 -1.043 1.00 96.19 100 PRO A N 1
ATOM 785 C CA . PRO A 1 100 ? 18.019 0.026 -1.596 1.00 96.19 100 PRO A CA 1
ATOM 786 C C . PRO A 1 100 ? 17.296 -1.247 -1.124 1.00 96.19 100 PRO A C 1
ATOM 788 O O . PRO A 1 100 ? 17.212 -2.222 -1.870 1.00 96.19 100 PRO A O 1
ATOM 791 N N . ALA A 1 101 ? 16.743 -1.225 0.095 1.00 96.50 101 ALA A N 1
ATOM 792 C CA . ALA A 1 101 ? 16.060 -2.360 0.706 1.00 96.50 101 ALA A CA 1
ATOM 793 C C . ALA A 1 101 ? 14.782 -2.768 -0.046 1.00 96.50 101 ALA A C 1
ATOM 795 O O . ALA A 1 101 ? 14.625 -3.955 -0.325 1.00 96.50 101 ALA A O 1
ATOM 796 N N . ILE A 1 102 ? 13.934 -1.808 -0.457 1.00 97.06 102 ILE A N 1
ATOM 797 C CA . ILE A 1 102 ? 12.697 -2.116 -1.201 1.00 97.06 102 ILE A CA 1
ATOM 798 C C . ILE A 1 102 ? 12.996 -2.818 -2.533 1.00 97.06 102 ILE A C 1
ATOM 800 O O . ILE A 1 102 ? 12.261 -3.711 -2.931 1.00 97.06 102 ILE A O 1
ATOM 804 N N . LYS A 1 103 ? 14.112 -2.494 -3.202 1.00 95.69 103 LYS A N 1
ATOM 805 C CA . LYS A 1 103 ? 14.508 -3.154 -4.461 1.00 95.69 103 LYS A CA 1
ATOM 806 C C . LYS A 1 103 ? 15.102 -4.546 -4.230 1.00 95.69 103 LYS A C 1
ATOM 808 O O . LYS A 1 103 ? 14.849 -5.470 -5.013 1.00 95.69 103 LYS A O 1
ATOM 813 N N . ALA A 1 104 ? 15.911 -4.689 -3.180 1.00 97.31 104 ALA A N 1
ATOM 814 C CA . ALA A 1 104 ? 16.595 -5.936 -2.851 1.00 97.31 104 ALA A CA 1
ATOM 815 C C . ALA A 1 104 ? 15.606 -7.031 -2.422 1.00 97.31 104 ALA A C 1
ATOM 817 O O . ALA A 1 104 ? 15.627 -8.130 -2.980 1.00 97.31 104 ALA A O 1
ATOM 818 N N . ASP A 1 105 ? 14.709 -6.704 -1.493 1.00 98.19 105 ASP A N 1
ATOM 819 C CA . ASP A 1 105 ? 13.684 -7.602 -0.964 1.00 98.19 105 ASP A CA 1
ATOM 820 C C . ASP A 1 105 ? 12.371 -6.830 -0.728 1.00 98.19 105 ASP A C 1
ATOM 822 O O . ASP A 1 105 ? 12.112 -6.370 0.386 1.00 98.19 105 ASP A O 1
ATOM 826 N N . PRO A 1 106 ? 11.536 -6.661 -1.773 1.00 98.12 106 PRO A N 1
ATOM 827 C CA . PRO A 1 106 ? 10.306 -5.878 -1.675 1.00 98.12 106 PRO A CA 1
ATOM 828 C C . PRO A 1 106 ? 9.335 -6.431 -0.627 1.00 98.12 106 PRO A C 1
ATOM 830 O O . PRO A 1 106 ? 8.705 -5.666 0.101 1.00 98.12 106 PRO A O 1
ATOM 833 N N . LEU A 1 107 ? 9.226 -7.761 -0.526 1.00 98.56 107 LEU A N 1
ATOM 834 C CA . LEU A 1 107 ? 8.282 -8.421 0.376 1.00 98.56 107 LEU A CA 1
ATOM 835 C C . LEU A 1 107 ? 8.761 -8.356 1.828 1.00 98.56 107 LEU A C 1
ATOM 837 O O . LEU A 1 107 ? 7.971 -8.011 2.706 1.00 98.56 107 LEU A O 1
ATOM 841 N N . GLY A 1 108 ? 10.047 -8.612 2.088 1.00 98.50 108 GLY A N 1
ATOM 842 C CA . GLY A 1 108 ? 10.634 -8.430 3.418 1.00 98.50 108 GLY A CA 1
ATOM 843 C C . GLY A 1 108 ? 10.605 -6.970 3.878 1.00 98.50 108 GLY A C 1
ATOM 844 O O . GLY A 1 108 ? 10.318 -6.684 5.045 1.00 98.50 108 GLY A O 1
ATOM 845 N N . TRP A 1 109 ? 10.817 -6.028 2.956 1.00 98.62 109 TRP A N 1
ATOM 846 C CA . TRP A 1 109 ? 10.682 -4.602 3.242 1.00 98.62 109 TRP A CA 1
ATOM 847 C C . TRP A 1 109 ? 9.240 -4.230 3.608 1.00 98.62 109 TRP A C 1
ATOM 849 O O . TRP A 1 109 ? 9.030 -3.622 4.656 1.00 98.62 109 TRP A O 1
ATOM 859 N N . ILE A 1 110 ? 8.235 -4.656 2.833 1.00 98.44 110 ILE A N 1
ATOM 860 C CA . ILE A 1 110 ? 6.820 -4.425 3.175 1.00 98.44 110 ILE A CA 1
ATOM 861 C C . ILE A 1 110 ? 6.451 -5.069 4.512 1.00 98.44 110 ILE A C 1
ATOM 863 O O . ILE A 1 110 ? 5.759 -4.441 5.312 1.00 98.44 110 ILE A O 1
ATOM 867 N N . ALA A 1 111 ? 6.912 -6.292 4.786 1.00 98.56 111 ALA A N 1
ATOM 868 C CA . ALA A 1 111 ? 6.662 -6.948 6.067 1.00 98.56 111 ALA A CA 1
ATOM 869 C C . ALA A 1 111 ? 7.165 -6.080 7.233 1.0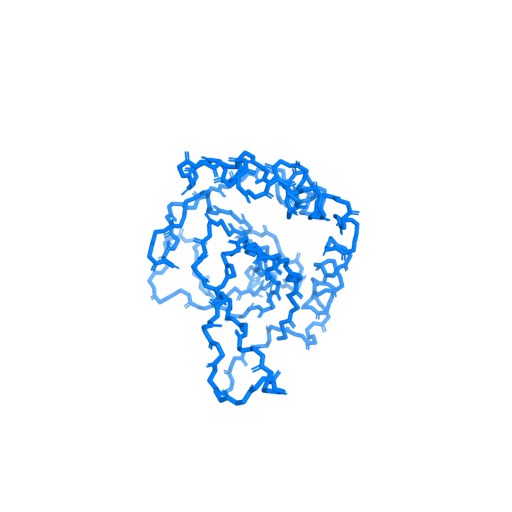0 98.56 111 ALA A C 1
ATOM 871 O O . ALA A 1 111 ? 6.435 -5.860 8.198 1.00 98.56 111 ALA A O 1
ATOM 872 N N . THR A 1 112 ? 8.354 -5.490 7.081 1.00 98.31 112 THR A N 1
ATOM 873 C CA . THR A 1 112 ? 8.937 -4.555 8.054 1.00 98.31 112 THR A CA 1
ATOM 874 C C . THR A 1 112 ? 8.072 -3.296 8.221 1.00 98.31 112 THR A C 1
ATOM 876 O O . THR A 1 112 ? 7.838 -2.859 9.348 1.00 98.31 112 THR A O 1
ATOM 879 N N . GLN A 1 113 ? 7.530 -2.736 7.132 1.00 98.25 113 GLN A N 1
ATOM 880 C CA . GLN A 1 113 ? 6.613 -1.587 7.207 1.00 98.25 113 GLN A CA 1
ATOM 881 C C . GLN A 1 113 ? 5.301 -1.937 7.925 1.00 98.25 113 GLN A C 1
ATOM 883 O O . GLN A 1 113 ? 4.806 -1.149 8.729 1.00 98.25 113 GLN A O 1
ATOM 888 N N . ILE A 1 114 ? 4.743 -3.129 7.686 1.00 98.38 114 ILE A N 1
ATOM 889 C CA . ILE A 1 114 ? 3.524 -3.599 8.364 1.00 98.38 114 ILE A CA 1
ATOM 890 C C . ILE A 1 114 ? 3.778 -3.800 9.865 1.00 98.38 114 ILE A C 1
ATOM 892 O O . ILE A 1 114 ? 2.930 -3.449 10.685 1.00 98.38 114 ILE A O 1
ATOM 896 N N . GLU A 1 115 ? 4.944 -4.315 10.257 1.00 97.50 115 GLU A N 1
ATOM 897 C CA . GLU A 1 115 ? 5.338 -4.401 11.670 1.00 97.50 115 GLU A CA 1
ATOM 898 C C . GLU A 1 115 ? 5.405 -3.009 12.328 1.00 97.50 115 GLU A C 1
ATOM 900 O O . GLU A 1 115 ? 4.945 -2.824 13.463 1.00 97.50 115 GLU A O 1
ATOM 905 N N . GLN A 1 116 ? 5.885 -2.014 11.578 1.00 96.81 116 GLN A N 1
ATOM 906 C CA . GLN A 1 116 ? 6.030 -0.612 11.985 1.00 96.81 116 GLN A CA 1
ATOM 907 C C . GLN A 1 116 ? 4.788 0.256 11.704 1.00 96.81 116 GLN A C 1
ATOM 909 O O . GLN A 1 116 ? 4.838 1.473 11.866 1.00 96.81 116 GLN A O 1
ATOM 914 N N . VAL A 1 117 ? 3.640 -0.335 11.347 1.00 97.88 117 VAL A N 1
ATOM 915 C CA . VAL A 1 117 ? 2.440 0.413 10.909 1.00 97.88 117 VAL A CA 1
ATOM 916 C C . VAL A 1 117 ? 1.949 1.459 11.919 1.00 97.88 117 VAL A C 1
ATOM 918 O O . VAL A 1 117 ? 1.378 2.476 11.541 1.00 97.88 117 VAL A O 1
ATOM 921 N N . GLU A 1 118 ? 2.193 1.257 13.212 1.00 98.00 118 GLU A N 1
ATOM 922 C CA . GLU A 1 118 ? 1.866 2.252 14.239 1.00 98.00 118 GLU A CA 1
ATOM 923 C C . GLU A 1 118 ? 2.691 3.526 14.117 1.00 98.00 118 GLU A C 1
ATOM 925 O O . GLU A 1 118 ? 2.135 4.598 14.310 1.00 98.00 118 GLU A O 1
ATOM 930 N N . GLU A 1 119 ? 3.971 3.437 13.757 1.00 96.75 119 GLU A N 1
ATOM 931 C CA . GLU A 1 119 ? 4.821 4.612 13.536 1.00 96.75 119 GLU A CA 1
ATOM 932 C C . GLU A 1 119 ? 4.347 5.386 12.303 1.00 96.75 119 GLU A C 1
ATOM 934 O O . GLU A 1 119 ? 4.208 6.611 12.347 1.00 96.75 119 GLU A O 1
ATOM 939 N N . ILE A 1 120 ? 3.992 4.655 11.240 1.00 95.62 120 ILE A N 1
ATOM 940 C CA . ILE A 1 120 ? 3.409 5.211 10.012 1.00 95.62 120 ILE A CA 1
ATOM 941 C C . ILE A 1 120 ? 2.119 5.979 10.329 1.00 95.62 120 ILE A C 1
ATOM 943 O O . ILE A 1 120 ? 1.954 7.128 9.918 1.00 95.62 120 ILE A O 1
ATOM 947 N N . VAL A 1 121 ? 1.206 5.369 11.089 1.00 96.69 121 VAL A N 1
ATOM 948 C CA . VAL A 1 121 ? -0.079 5.989 11.441 1.00 96.69 121 VAL A CA 1
ATOM 949 C C . VAL A 1 121 ? 0.113 7.133 12.440 1.00 96.69 121 VAL A C 1
ATOM 951 O O . VAL A 1 121 ? -0.485 8.194 12.265 1.00 96.69 121 VAL A O 1
ATOM 954 N N . ALA A 1 122 ? 0.969 6.975 13.454 1.00 95.56 122 ALA A N 1
ATOM 955 C CA . ALA A 1 122 ? 1.234 7.995 14.472 1.00 95.56 122 ALA A CA 1
ATOM 956 C C . ALA A 1 122 ? 1.793 9.294 13.883 1.00 95.56 122 ALA A C 1
ATOM 958 O O . ALA A 1 122 ? 1.506 10.370 14.401 1.00 95.56 122 ALA A O 1
ATOM 959 N N . ALA A 1 123 ? 2.529 9.220 12.773 1.00 91.38 123 ALA A N 1
ATOM 960 C CA . ALA A 1 123 ? 3.010 10.402 12.062 1.00 91.38 123 ALA A CA 1
ATOM 961 C C . ALA A 1 123 ? 1.881 11.241 11.423 1.00 91.38 123 ALA A C 1
ATOM 963 O O . ALA A 1 123 ? 2.137 12.351 10.952 1.00 91.38 123 ALA A O 1
ATOM 964 N N . LYS A 1 124 ? 0.648 10.715 11.366 1.00 90.00 124 LYS A N 1
ATOM 965 C CA . LYS A 1 124 ? -0.464 11.252 10.563 1.00 90.00 124 LYS A CA 1
ATOM 966 C C . LYS A 1 124 ? -1.747 11.508 11.328 1.00 90.00 124 LYS A 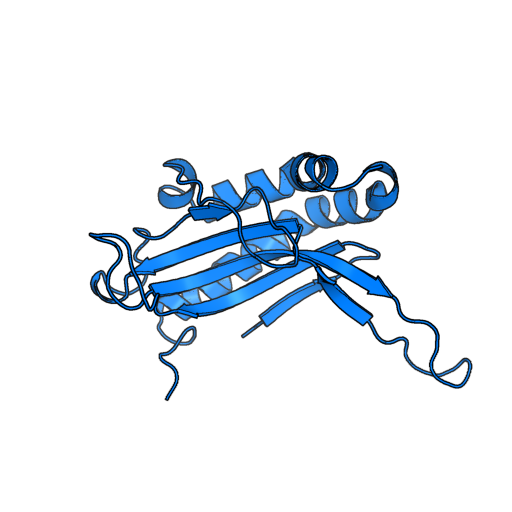C 1
ATOM 968 O O . LYS A 1 124 ? -2.618 12.213 10.824 1.00 90.00 124 LYS A O 1
ATOM 973 N N . VAL A 1 125 ? -1.866 10.972 12.536 1.00 90.38 125 VAL A N 1
ATOM 974 C CA . VAL A 1 125 ? -3.063 11.127 13.363 1.00 90.38 125 VAL A CA 1
ATOM 975 C C . VAL A 1 125 ? -2.710 11.800 14.689 1.00 90.38 125 VAL A C 1
ATOM 977 O O . VAL A 1 125 ? -1.630 11.570 15.227 1.00 90.38 125 VAL A O 1
ATOM 980 N N . PRO A 1 126 ? -3.613 12.615 15.261 1.00 89.81 126 PRO A N 1
ATOM 981 C CA . PRO A 1 126 ? -3.347 13.306 16.524 1.00 89.81 126 PRO A CA 1
ATOM 982 C C . PRO A 1 126 ? -3.269 12.356 17.728 1.00 89.81 126 PRO A C 1
ATOM 984 O O . PRO A 1 126 ? -2.613 12.673 18.716 1.00 89.81 126 PRO A O 1
ATOM 987 N N . ASP A 1 127 ? -3.947 11.207 17.658 1.00 94.12 127 ASP A N 1
ATOM 988 C CA . ASP A 1 127 ? -3.949 10.184 18.702 1.00 94.12 127 ASP A CA 1
ATOM 989 C C . ASP A 1 127 ? -3.972 8.785 18.076 1.00 94.12 127 ASP A C 1
ATOM 991 O O . ASP A 1 127 ? -5.009 8.292 17.623 1.00 94.12 127 ASP A O 1
ATOM 995 N N . VAL A 1 128 ? -2.809 8.132 18.056 1.00 96.75 128 VAL A N 1
ATOM 996 C CA . VAL A 1 128 ? -2.659 6.776 17.513 1.00 96.75 128 VAL A CA 1
ATOM 997 C C . VAL A 1 128 ? -3.336 5.715 18.391 1.00 96.75 128 VAL A C 1
ATOM 999 O O . VAL A 1 128 ? -3.710 4.646 17.905 1.00 96.75 128 VAL A O 1
ATOM 1002 N N . THR A 1 129 ? -3.588 6.000 19.675 1.00 96.62 129 THR A N 1
ATOM 1003 C CA . THR A 1 129 ? -4.180 5.023 20.604 1.00 96.62 129 THR A CA 1
ATOM 1004 C C . THR A 1 129 ? -5.621 4.666 20.236 1.00 96.62 129 THR A C 1
ATOM 1006 O O . THR A 1 129 ? -6.069 3.541 20.491 1.00 96.62 129 THR A O 1
ATOM 1009 N N . ALA A 1 130 ? -6.319 5.568 19.535 1.00 95.81 130 ALA A N 1
ATOM 1010 C CA . ALA A 1 130 ? -7.638 5.329 18.955 1.00 95.81 130 ALA A CA 1
ATOM 1011 C C . ALA A 1 130 ? -7.654 4.186 17.917 1.00 95.81 130 ALA A C 1
ATOM 1013 O O . ALA A 1 130 ? -8.714 3.614 17.655 1.00 95.81 130 ALA A O 1
ATOM 1014 N N . TYR A 1 131 ? -6.489 3.824 17.370 1.00 97.38 131 TYR A N 1
ATOM 1015 C CA . TYR A 1 131 ? -6.304 2.796 16.343 1.00 97.38 131 TYR A CA 1
ATOM 1016 C C . TYR A 1 131 ? -5.695 1.497 16.885 1.00 97.38 131 TYR A C 1
ATOM 1018 O O . TYR A 1 131 ? -5.481 0.557 16.125 1.00 97.38 131 TYR A O 1
ATOM 1026 N N . ARG A 1 132 ? -5.443 1.394 18.199 1.00 97.44 132 ARG A N 1
ATOM 1027 C CA . ARG A 1 132 ? -4.685 0.282 18.810 1.00 97.44 132 ARG A CA 1
ATOM 1028 C C . ARG A 1 132 ? -5.161 -1.123 18.416 1.00 97.44 132 ARG A C 1
ATOM 1030 O O . ARG A 1 132 ? -4.348 -2.033 18.309 1.00 97.44 132 ARG A O 1
ATOM 1037 N N . HIS A 1 133 ? -6.471 -1.307 18.239 1.00 98.00 133 HIS A N 1
ATOM 1038 C CA . HIS A 1 133 ? -7.047 -2.603 17.878 1.00 98.00 133 HIS A CA 1
ATOM 1039 C C . HIS A 1 133 ? -6.730 -2.956 16.422 1.00 98.00 133 HIS A C 1
ATOM 1041 O O . HIS A 1 133 ? -6.258 -4.054 16.145 1.00 98.00 133 HIS A O 1
ATOM 1047 N N . ASP A 1 134 ? -6.927 -2.006 15.510 1.00 98.31 134 ASP A N 1
ATOM 1048 C CA . ASP A 1 134 ? -6.624 -2.182 14.092 1.00 98.31 134 ASP A CA 1
ATOM 1049 C C . ASP A 1 134 ? -5.132 -2.415 13.872 1.00 98.31 134 ASP A C 1
ATOM 1051 O O . ASP A 1 134 ? -4.759 -3.335 13.159 1.00 98.31 134 ASP A O 1
ATOM 1055 N N . LEU A 1 135 ? -4.272 -1.647 14.546 1.00 98.56 135 LEU A N 1
ATOM 1056 C CA . LEU A 1 135 ? -2.818 -1.808 14.463 1.00 98.56 135 LEU A CA 1
ATOM 1057 C C . LEU A 1 135 ? -2.366 -3.202 14.923 1.00 98.56 135 LEU A C 1
ATOM 1059 O O . LEU A 1 135 ? -1.487 -3.804 14.309 1.00 98.56 135 LEU A O 1
ATOM 1063 N N . ALA A 1 136 ? -2.964 -3.733 15.994 1.00 98.50 136 ALA A N 1
ATOM 1064 C CA . ALA A 1 136 ? -2.676 -5.086 16.462 1.00 98.50 136 ALA A CA 1
ATOM 1065 C C . ALA A 1 136 ? -3.129 -6.149 15.448 1.00 98.50 136 ALA A C 1
ATOM 1067 O O . ALA A 1 136 ? -2.390 -7.095 15.175 1.00 98.50 136 ALA A O 1
ATOM 1068 N N . GLU A 1 137 ? -4.315 -5.981 14.861 1.00 98.62 137 GLU A N 1
ATOM 1069 C CA . GLU A 1 137 ? -4.849 -6.908 13.864 1.00 98.62 137 GLU A CA 1
ATOM 1070 C C . GLU A 1 137 ? -4.085 -6.860 12.536 1.00 98.62 137 GLU A C 1
ATOM 1072 O O . GLU A 1 137 ? -3.782 -7.919 11.990 1.00 98.62 137 GLU A O 1
ATOM 1077 N N . ILE A 1 138 ? -3.692 -5.673 12.062 1.00 98.62 138 ILE A N 1
ATOM 1078 C CA . ILE A 1 138 ? -2.843 -5.494 10.875 1.00 98.62 138 ILE A CA 1
ATOM 1079 C C . ILE A 1 138 ? -1.540 -6.278 11.039 1.00 98.62 138 ILE A C 1
ATOM 1081 O O . ILE A 1 138 ? -1.202 -7.100 10.190 1.00 98.62 138 ILE A O 1
ATOM 1085 N N . ARG A 1 139 ? -0.844 -6.096 12.168 1.00 98.62 139 ARG A N 1
ATOM 1086 C CA . ARG A 1 139 ? 0.396 -6.831 12.462 1.00 98.62 139 ARG A CA 1
ATOM 1087 C C . ARG A 1 139 ? 0.165 -8.335 12.549 1.00 98.62 139 ARG A C 1
ATOM 1089 O O . ARG A 1 139 ? 0.926 -9.112 11.982 1.00 98.62 139 ARG A O 1
ATOM 1096 N N . ARG A 1 140 ? -0.909 -8.766 13.219 1.00 98.44 140 ARG A N 1
ATOM 1097 C CA . ARG A 1 140 ? -1.271 -10.188 13.327 1.00 98.44 140 ARG A CA 1
ATOM 1098 C C . ARG A 1 140 ? -1.517 -10.821 11.953 1.00 98.44 140 ARG A C 1
ATOM 1100 O O . ARG A 1 140 ? -1.226 -12.000 11.767 1.00 98.44 140 ARG A O 1
ATOM 1107 N N . GLN A 1 141 ? -2.067 -10.058 11.011 1.00 98.56 141 GLN A N 1
ATOM 1108 C CA . GLN A 1 141 ? -2.380 -10.506 9.654 1.00 98.56 141 GLN A CA 1
ATOM 1109 C C . GLN A 1 141 ? -1.261 -10.235 8.641 1.00 98.56 141 GLN A C 1
ATOM 1111 O O . GLN A 1 141 ? -1.444 -10.544 7.464 1.00 98.56 141 GLN A O 1
ATOM 1116 N N . ALA A 1 142 ? -0.096 -9.737 9.072 1.00 98.44 142 ALA A N 1
ATOM 1117 C CA . ALA A 1 142 ? 1.015 -9.410 8.181 1.00 98.44 142 ALA A CA 1
ATOM 1118 C C . ALA A 1 142 ? 1.369 -10.539 7.190 1.00 98.44 142 ALA A C 1
ATOM 1120 O O . ALA A 1 142 ? 1.461 -10.241 6.000 1.00 98.44 142 ALA A O 1
ATOM 1121 N N . PRO A 1 143 ? 1.452 -11.831 7.587 1.00 98.50 143 PRO A N 1
ATOM 1122 C CA . PRO A 1 143 ? 1.741 -12.903 6.630 1.00 98.50 143 PRO A CA 1
ATOM 1123 C C . PRO A 1 143 ? 0.693 -13.045 5.515 1.00 98.50 143 PRO A C 1
ATOM 1125 O O . PRO A 1 143 ? 1.041 -13.362 4.382 1.00 98.50 143 PRO A O 1
ATOM 1128 N N . LEU A 1 144 ? -0.588 -12.795 5.812 1.00 98.56 144 LEU A N 1
ATOM 1129 C CA . LEU A 1 144 ? -1.670 -12.878 4.823 1.00 98.56 144 LEU A CA 1
ATOM 1130 C C . LEU A 1 144 ? -1.631 -11.695 3.853 1.00 98.56 144 LEU A C 1
ATOM 1132 O O . LEU A 1 144 ? -1.757 -11.879 2.641 1.00 98.56 144 LEU A O 1
ATOM 1136 N N . ILE A 1 145 ? -1.418 -10.491 4.392 1.00 98.81 145 ILE A N 1
ATOM 1137 C CA . ILE A 1 145 ? -1.292 -9.259 3.607 1.00 98.81 145 ILE A CA 1
ATOM 1138 C C . ILE A 1 145 ? -0.104 -9.383 2.650 1.00 98.81 145 ILE A C 1
ATOM 1140 O O . ILE A 1 145 ? -0.274 -9.211 1.445 1.00 98.81 145 ILE A O 1
ATOM 1144 N N . VAL A 1 146 ? 1.073 -9.760 3.161 1.00 98.81 146 VAL A N 1
ATOM 1145 C CA . VAL A 1 146 ? 2.288 -9.950 2.351 1.00 98.81 146 VAL A CA 1
ATOM 1146 C C . VAL A 1 146 ? 2.090 -11.046 1.307 1.00 98.81 146 VAL A C 1
ATOM 1148 O O . VAL A 1 146 ? 2.440 -10.832 0.153 1.00 98.81 146 VAL A O 1
ATOM 1151 N N . GLY A 1 147 ? 1.453 -12.169 1.658 1.00 98.81 147 GLY A N 1
ATOM 1152 C CA . GLY A 1 147 ? 1.143 -13.227 0.691 1.00 98.81 147 GLY A CA 1
ATOM 1153 C C . GLY A 1 147 ? 0.208 -12.769 -0.438 1.00 98.81 147 GLY A C 1
ATOM 1154 O O . GLY A 1 147 ? 0.354 -13.200 -1.577 1.00 98.81 147 GLY A O 1
ATOM 1155 N N . SER A 1 148 ? -0.721 -11.848 -0.158 1.00 98.81 148 SER A N 1
ATOM 1156 C CA . SER A 1 148 ? -1.584 -11.259 -1.198 1.00 98.81 148 SER A CA 1
ATOM 1157 C C . SER A 1 148 ? -0.809 -10.337 -2.136 1.00 98.81 148 SER A C 1
ATOM 1159 O O . SER A 1 148 ? -1.064 -10.329 -3.338 1.00 98.81 148 SER A O 1
ATOM 1161 N N . ILE A 1 149 ? 0.148 -9.582 -1.591 1.00 98.75 149 ILE A N 1
ATOM 1162 C CA . ILE A 1 149 ? 1.048 -8.726 -2.372 1.00 98.75 149 ILE A CA 1
ATOM 1163 C C . ILE A 1 149 ? 1.946 -9.593 -3.255 1.00 98.75 149 ILE A C 1
ATOM 1165 O O . ILE A 1 149 ? 2.032 -9.342 -4.452 1.00 98.75 149 ILE A O 1
ATOM 1169 N N . GLU A 1 150 ? 2.554 -10.642 -2.695 1.00 98.69 150 GLU A N 1
ATOM 1170 C CA . GLU A 1 150 ? 3.375 -11.610 -3.430 1.00 98.69 150 GLU A CA 1
ATOM 1171 C C . GLU A 1 150 ? 2.598 -12.228 -4.593 1.00 98.69 150 GLU A C 1
ATOM 1173 O O . GLU A 1 150 ? 3.035 -12.144 -5.740 1.00 98.69 150 GLU A O 1
ATOM 1178 N N . GLN A 1 151 ? 1.403 -12.759 -4.324 1.00 98.62 151 GLN A N 1
ATOM 1179 C CA . GLN A 1 151 ? 0.560 -13.357 -5.355 1.00 98.62 151 GLN A CA 1
ATOM 1180 C C . GLN A 1 151 ? 0.224 -12.362 -6.475 1.00 98.62 151 GLN A C 1
ATOM 1182 O O . GLN A 1 151 ? 0.280 -12.717 -7.654 1.00 98.62 151 GLN A O 1
ATOM 1187 N N . MET A 1 152 ? -0.114 -11.118 -6.131 1.00 98.69 152 MET A N 1
ATOM 1188 C CA . MET A 1 152 ? -0.425 -10.095 -7.127 1.00 98.69 152 MET A CA 1
ATOM 1189 C C . MET A 1 152 ? 0.816 -9.697 -7.938 1.00 98.69 152 MET A C 1
ATOM 1191 O O . MET A 1 152 ? 0.737 -9.576 -9.159 1.00 98.69 152 MET A O 1
ATOM 1195 N N . MET A 1 153 ? 1.984 -9.570 -7.298 1.00 98.31 153 MET A N 1
ATOM 1196 C CA . MET A 1 153 ? 3.254 -9.322 -7.987 1.00 98.31 153 MET A CA 1
ATOM 1197 C C . MET A 1 153 ? 3.602 -10.456 -8.959 1.00 98.31 153 MET A C 1
ATOM 1199 O O . MET A 1 153 ? 4.040 -10.185 -10.078 1.00 98.31 153 MET A O 1
ATOM 1203 N N . GLU A 1 154 ? 3.383 -11.717 -8.578 1.00 98.06 154 GLU A N 1
ATOM 1204 C CA . GLU A 1 154 ? 3.567 -12.868 -9.470 1.00 98.06 154 GLU A CA 1
ATOM 1205 C C . GLU A 1 154 ? 2.631 -12.811 -10.681 1.00 98.06 154 GLU A C 1
ATOM 1207 O O . GLU A 1 154 ? 3.056 -13.081 -11.803 1.00 98.06 154 GLU A O 1
ATOM 1212 N N . GLN A 1 155 ? 1.366 -12.441 -10.479 1.00 98.12 155 GLN A N 1
ATOM 1213 C CA . GLN A 1 155 ? 0.389 -12.298 -11.562 1.00 98.12 155 GLN A CA 1
ATOM 1214 C C . GLN A 1 155 ? 0.765 -11.161 -12.520 1.00 98.12 155 GLN A C 1
ATOM 1216 O O . GLN A 1 155 ? 0.733 -11.353 -13.736 1.00 98.12 155 GLN A O 1
ATOM 1221 N N . VAL A 1 156 ? 1.214 -10.012 -12.003 1.00 97.56 156 VAL A N 1
ATOM 1222 C CA . VAL A 1 156 ? 1.756 -8.919 -12.831 1.00 97.56 156 VAL A CA 1
ATOM 1223 C C . VAL A 1 156 ? 3.005 -9.376 -13.592 1.00 97.56 156 VAL A C 1
ATOM 1225 O O . VAL A 1 156 ? 3.153 -9.084 -14.779 1.00 97.56 156 VAL A O 1
ATOM 1228 N N . HIS A 1 157 ? 3.891 -10.149 -12.955 1.00 96.25 157 HIS A N 1
ATOM 1229 C CA . HIS A 1 157 ? 5.072 -10.717 -13.611 1.00 96.25 157 HIS A CA 1
ATOM 1230 C C . HIS A 1 157 ? 4.707 -11.691 -14.741 1.00 96.25 157 HIS A C 1
ATOM 1232 O O . HIS A 1 157 ? 5.353 -11.694 -15.788 1.00 96.25 157 HIS A O 1
ATOM 1238 N N . ARG A 1 158 ? 3.648 -12.488 -14.568 1.00 96.75 158 ARG A N 1
ATOM 1239 C CA . ARG A 1 158 ? 3.097 -13.353 -15.624 1.00 96.75 158 ARG A CA 1
ATOM 1240 C C . ARG A 1 158 ? 2.278 -12.592 -16.673 1.00 96.75 158 ARG A C 1
ATOM 1242 O O . ARG A 1 158 ? 1.833 -13.214 -17.632 1.00 96.75 158 ARG A O 1
ATOM 1249 N N . MET A 1 159 ? 2.137 -11.270 -16.529 1.00 94.25 159 MET A N 1
ATOM 1250 C CA . MET A 1 159 ? 1.324 -10.401 -17.387 1.00 94.25 159 MET A CA 1
ATOM 1251 C C . MET A 1 159 ? -0.161 -10.794 -17.400 1.00 94.25 159 MET A C 1
ATOM 1253 O O . MET A 1 159 ? -0.824 -10.676 -18.419 1.00 94.25 159 MET A O 1
ATOM 1257 N N . GLU A 1 160 ? -0.666 -11.286 -16.269 1.00 96.44 160 GLU A N 1
ATOM 1258 C CA . GLU A 1 160 ? -2.088 -11.598 -16.050 1.00 96.44 160 GLU A CA 1
ATOM 1259 C C . GLU A 1 160 ? -2.854 -10.404 -15.447 1.00 96.44 160 GLU A C 1
ATOM 1261 O O . GLU A 1 160 ? -4.082 -10.409 -15.403 1.00 96.44 160 GLU A O 1
ATOM 1266 N N . LEU A 1 161 ? -2.119 -9.414 -14.930 1.00 96.75 161 LEU A N 1
ATOM 1267 C CA . LEU A 1 161 ? -2.596 -8.195 -14.272 1.00 96.75 161 LEU A CA 1
ATOM 1268 C C . LEU A 1 161 ? -1.720 -6.997 -14.678 1.00 96.75 161 LEU A C 1
ATOM 1270 O O . LEU A 1 161 ? -0.647 -7.183 -15.262 1.00 96.75 161 LEU A O 1
ATOM 1274 N N . ALA A 1 162 ? -2.159 -5.781 -14.332 1.00 95.44 162 ALA A N 1
ATOM 1275 C CA . ALA A 1 162 ? -1.542 -4.508 -14.710 1.00 95.44 162 ALA A CA 1
ATOM 1276 C C . ALA A 1 162 ? -1.267 -4.418 -16.219 1.00 95.44 162 ALA A C 1
ATOM 1278 O O . ALA A 1 162 ? -0.159 -4.090 -16.658 1.00 95.44 162 ALA A O 1
ATOM 1279 N N . GLU A 1 163 ? -2.273 -4.774 -17.015 1.00 92.56 163 GLU A N 1
ATOM 1280 C CA . GLU A 1 163 ? -2.230 -4.630 -18.466 1.00 92.56 163 GLU A CA 1
ATOM 1281 C C . GLU A 1 163 ? -2.376 -3.159 -18.872 1.00 92.56 163 GLU A C 1
ATOM 1283 O O . GLU A 1 163 ? -2.951 -2.343 -18.149 1.00 92.56 163 GLU A O 1
ATOM 1288 N N . GLU A 1 164 ? -1.844 -2.823 -20.046 1.00 91.44 164 GLU A N 1
ATOM 1289 C CA . GLU A 1 164 ? -2.038 -1.501 -20.631 1.00 91.44 164 GLU A CA 1
ATOM 1290 C C . GLU A 1 164 ? -3.537 -1.257 -20.869 1.00 91.44 164 GLU A C 1
ATOM 1292 O O . GLU A 1 164 ? -4.198 -2.116 -21.462 1.00 91.44 164 GLU A O 1
ATOM 1297 N N . PRO A 1 165 ? -4.094 -0.117 -20.420 1.00 82.38 165 PRO A N 1
ATOM 1298 C CA . PRO A 1 165 ? -5.481 0.222 -20.704 1.00 82.38 165 PRO A CA 1
ATOM 1299 C C . PRO A 1 165 ? -5.719 0.293 -22.219 1.00 82.38 165 PRO A C 1
ATOM 1301 O O . PRO A 1 165 ? -4.974 0.970 -22.927 1.00 82.38 165 PRO A O 1
ATOM 1304 N N . GLY A 1 166 ? -6.741 -0.420 -22.701 1.00 68.25 166 GLY A N 1
ATOM 1305 C CA . GLY A 1 166 ? -7.147 -0.424 -24.114 1.00 68.25 166 GLY A CA 1
ATOM 1306 C C . GLY A 1 166 ? -7.901 0.821 -24.565 1.00 68.25 166 GLY A C 1
ATOM 1307 O O . GLY A 1 166 ? -8.447 1.547 -23.702 1.00 68.25 166 GLY A O 1
#

Foldseek 3Di:
DWDWDDDDFKIKIKAWAKDADPDDDVVRHAIKTAMKIFIFTKDWDPDPDDPPGDTDIDGHATLWMWDQMAHPVVAFPHRPPTWIALGDDPNHGDDTDDDPCCSVPVLVVVLVCLLVVLVSVVVPDPDSVVCVVVSVVSNVCSVVSSVVRVVRSVCVSVVVDNDDDD

Secondary structure (DSSP, 8-state):
-EEEEE-SSEEEEEEEEEEE-SSPPTT--SEEEEEEEEEEEEEEPP--SSTTSPPPEEEEEEEEEEEEEEESTT-TT--TT-EEES-EETTEE-S-B--HHHHH-HHHHHHHHHHTHHHHHHTTSS-GGGGHHHHHHHHHTHHHHHHHHHHHHHHHHTTSSSPPP-

Sequence (166 aa):
MNVAYLYQRLGIVIEDIYFVEPNPDPGEEGPERGVRVEVRHIENHPLSGSRYSAYPISIGTAIWRADLLGSVAAGPGARDRMHYHPLMADDEPGDRQFEPAIKADPLGWIATQIEQVEEIVAAKVPDVTAYRHDLAEIRRQAPLIVGSIEQMMEQVHRMELAEEPG